Protein AF-A0A6F8SIK9-F1 (afdb_monomer_lite)

Radius of gyration: 17.02 Å; chains: 1; bounding box: 48×27×45 Å

pLDDT: mean 92.73, std 8.46, range [42.19, 98.38]

Secondary structure (DSSP, 8-state):
-HHHHHHHHHHHHHHHHHHHHHHHHHHHTTSS-GGGGGGHHHHHHHHHHHHHHHHHHHHHHHT-SSSPPPHHHHHHHHHHHHHHHHHHHHHHHHHHSPTTSHHHHHHHHHHHHHHHHHHHHHHHHHHHHTT--TTHHHHHHHHHHHHHHHHHHHHHHH----

Structure (mmCIF, N/CA/C/O backbone):
data_AF-A0A6F8SIK9-F1
#
_entry.id   AF-A0A6F8SIK9-F1
#
loop_
_atom_site.group_PDB
_atom_site.id
_atom_site.type_symbol
_atom_site.label_atom_id
_atom_site.label_alt_id
_atom_site.label_comp_id
_atom_site.label_asym_id
_atom_site.label_entity_id
_atom_site.label_seq_id
_atom_site.pdbx_PDB_ins_code
_atom_site.Cartn_x
_atom_site.Cartn_y
_atom_site.Cartn_z
_atom_site.occupancy
_atom_site.B_iso_or_equiv
_atom_site.auth_seq_id
_atom_site.auth_comp_id
_atom_site.auth_asym_id
_atom_site.auth_atom_id
_atom_site.pdbx_PDB_model_num
ATOM 1 N N . MET A 1 1 ? -20.390 -0.298 9.896 1.00 84.94 1 MET A N 1
ATOM 2 C CA . MET A 1 1 ? -20.202 -0.711 8.486 1.00 84.94 1 MET A CA 1
ATOM 3 C C . MET A 1 1 ? -18.960 -0.084 7.856 1.00 84.94 1 MET A C 1
ATOM 5 O O . MET A 1 1 ? -18.131 -0.832 7.362 1.00 84.94 1 MET A O 1
ATOM 9 N N . LEU A 1 2 ? -18.753 1.235 7.969 1.00 92.19 2 LEU A N 1
ATOM 10 C CA . LEU A 1 2 ? -17.626 1.946 7.338 1.00 92.19 2 LEU A CA 1
ATOM 11 C C . LEU A 1 2 ? -16.228 1.356 7.620 1.00 92.19 2 LEU A C 1
ATOM 13 O O . LEU A 1 2 ? -15.438 1.178 6.702 1.00 92.19 2 LEU A O 1
ATOM 17 N N . ARG A 1 3 ? -15.927 1.003 8.878 1.00 93.88 3 ARG A N 1
ATOM 18 C CA . ARG A 1 3 ? -14.635 0.389 9.244 1.00 93.88 3 ARG A CA 1
ATOM 19 C C . ARG A 1 3 ? -14.415 -0.974 8.591 1.00 93.88 3 ARG A C 1
ATOM 21 O O . ARG A 1 3 ? -13.320 -1.244 8.125 1.00 93.88 3 ARG A O 1
ATOM 28 N N . TYR A 1 4 ? -15.460 -1.797 8.533 1.00 96.12 4 TYR A N 1
ATOM 29 C CA . TYR A 1 4 ? -15.397 -3.117 7.909 1.00 96.12 4 TYR A CA 1
ATOM 30 C C . TYR A 1 4 ? -15.184 -2.998 6.394 1.00 96.12 4 TYR A C 1
ATOM 32 O O . TYR A 1 4 ? -14.281 -3.631 5.859 1.00 96.12 4 TYR A O 1
ATOM 40 N N . ALA A 1 5 ? -15.930 -2.105 5.730 1.00 97.12 5 ALA A N 1
ATOM 41 C CA . ALA A 1 5 ? -15.733 -1.798 4.313 1.00 97.12 5 ALA A CA 1
ATOM 42 C C . ALA A 1 5 ? -14.307 -1.294 4.034 1.00 97.12 5 ALA A C 1
ATOM 44 O O . ALA A 1 5 ? -13.650 -1.800 3.131 1.00 97.12 5 ALA A O 1
ATOM 45 N N . ASN A 1 6 ? -13.789 -0.373 4.857 1.00 97.31 6 ASN A N 1
ATOM 46 C CA . ASN A 1 6 ? -12.404 0.083 4.736 1.00 97.31 6 ASN A CA 1
ATOM 47 C C . ASN A 1 6 ? -11.411 -1.079 4.878 1.00 97.31 6 ASN A C 1
ATOM 49 O O . ASN A 1 6 ? -10.467 -1.162 4.106 1.00 97.31 6 ASN A O 1
ATOM 53 N N . GLY A 1 7 ? -11.652 -1.999 5.819 1.00 97.06 7 GLY A N 1
ATOM 54 C CA . GLY A 1 7 ? -10.845 -3.206 5.991 1.00 97.06 7 GLY A CA 1
ATOM 55 C C . GLY A 1 7 ? -10.832 -4.109 4.754 1.00 97.06 7 GLY A C 1
ATOM 56 O O . GLY A 1 7 ? -9.765 -4.586 4.377 1.00 97.06 7 GLY A O 1
ATOM 57 N N . ILE A 1 8 ? -11.980 -4.309 4.093 1.00 97.94 8 ILE A N 1
ATOM 58 C CA . ILE A 1 8 ? -12.061 -5.086 2.841 1.00 97.94 8 ILE A CA 1
ATOM 59 C C . ILE A 1 8 ? -11.229 -4.408 1.754 1.00 97.94 8 ILE A C 1
ATOM 61 O O . ILE A 1 8 ? -10.383 -5.046 1.136 1.00 97.94 8 ILE A O 1
ATOM 65 N N . VAL A 1 9 ? -11.429 -3.104 1.560 1.00 97.81 9 VAL A N 1
ATOM 66 C CA . VAL A 1 9 ? -10.711 -2.322 0.547 1.00 97.81 9 VAL A CA 1
ATOM 67 C C . VAL A 1 9 ? -9.200 -2.330 0.817 1.00 97.81 9 VAL A C 1
ATOM 69 O O . VAL A 1 9 ? -8.417 -2.521 -0.107 1.00 97.81 9 VAL A O 1
ATOM 72 N N . SER A 1 10 ? -8.769 -2.213 2.077 1.00 97.06 10 SER A N 1
ATOM 73 C CA . SER A 1 10 ? -7.355 -2.341 2.455 1.00 97.06 10 SER A CA 1
ATOM 74 C C . SER A 1 10 ? -6.775 -3.723 2.157 1.00 97.06 10 SER A C 1
ATOM 76 O O . SER A 1 10 ? -5.621 -3.819 1.748 1.00 97.06 10 SER A O 1
ATOM 78 N N . LEU A 1 11 ? -7.542 -4.795 2.379 1.00 97.12 11 LEU A N 1
ATOM 79 C CA . LEU A 1 11 ? -7.092 -6.154 2.079 1.00 97.12 11 LEU A CA 1
ATOM 80 C C . LEU A 1 11 ? -6.958 -6.375 0.567 1.00 97.12 11 LEU A C 1
ATOM 82 O O . LEU A 1 11 ? -5.968 -6.951 0.124 1.00 97.12 11 LEU A O 1
ATOM 86 N N . LEU A 1 12 ? -7.915 -5.868 -0.216 1.00 96.94 12 LEU A N 1
ATOM 87 C CA . LEU A 1 12 ? -7.843 -5.877 -1.678 1.00 96.94 12 LEU A CA 1
ATOM 88 C C . LEU A 1 12 ? -6.628 -5.090 -2.179 1.00 96.94 12 LEU A C 1
ATOM 90 O O . LEU A 1 12 ? -5.911 -5.580 -3.043 1.00 96.94 12 LEU A O 1
ATOM 94 N N . LEU A 1 13 ? -6.343 -3.917 -1.603 1.00 96.00 13 LEU A N 1
ATOM 95 C CA . LEU A 1 13 ? -5.144 -3.145 -1.945 1.00 96.00 13 LEU A CA 1
ATOM 96 C C . LEU A 1 13 ? -3.855 -3.885 -1.650 1.00 96.00 13 LEU A C 1
ATOM 98 O O . LEU A 1 13 ? -2.951 -3.863 -2.477 1.00 9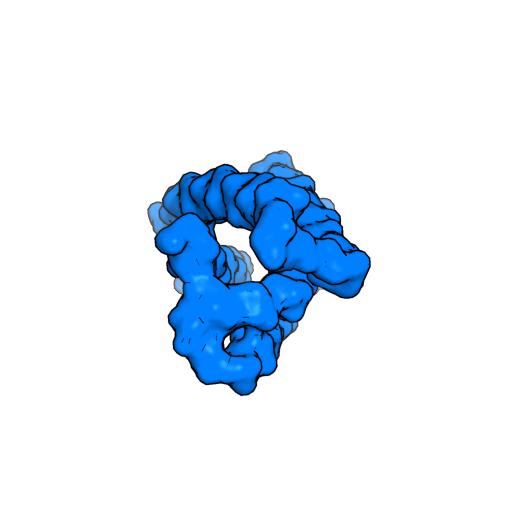6.00 13 LEU A O 1
ATOM 102 N N . LEU A 1 14 ? -3.774 -4.535 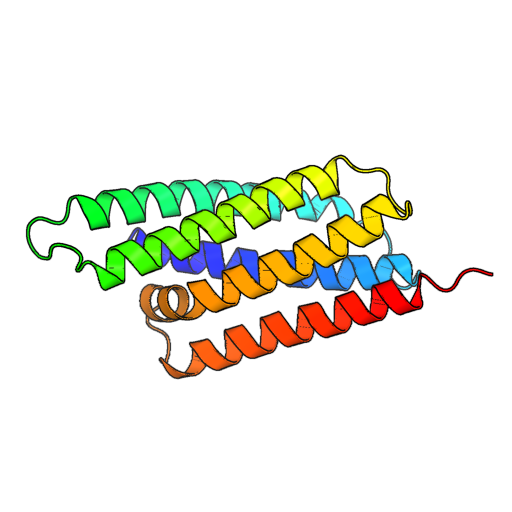-0.487 1.00 95.88 14 LEU A N 1
ATOM 103 C CA . LEU A 1 14 ? -2.616 -5.349 -0.148 1.00 95.88 14 LEU A CA 1
ATOM 104 C C . LEU A 1 14 ? -2.396 -6.418 -1.223 1.00 95.88 14 LEU A C 1
ATOM 106 O O . LEU A 1 14 ? -1.293 -6.526 -1.739 1.00 95.88 14 LEU A O 1
ATOM 110 N N . ALA A 1 15 ? -3.447 -7.143 -1.613 1.00 95.38 15 ALA A N 1
ATOM 111 C CA . ALA A 1 15 ? -3.352 -8.161 -2.656 1.00 95.38 15 ALA A CA 1
ATOM 112 C C . ALA A 1 15 ? -2.935 -7.575 -4.017 1.00 95.38 15 ALA A C 1
ATOM 114 O O . ALA A 1 15 ? -2.014 -8.093 -4.645 1.00 95.38 15 ALA A O 1
ATOM 115 N N . VAL A 1 16 ? -3.568 -6.482 -4.457 1.00 94.75 16 VAL A N 1
ATOM 116 C CA . VAL A 1 16 ? -3.293 -5.858 -5.761 1.00 94.75 16 VAL A CA 1
ATOM 117 C C . VAL A 1 16 ? -1.877 -5.291 -5.829 1.00 94.75 16 VAL A C 1
ATOM 119 O O . VAL A 1 16 ? -1.177 -5.544 -6.803 1.00 94.75 16 VAL A O 1
ATOM 122 N N . PHE A 1 17 ? -1.421 -4.562 -4.808 1.00 94.31 17 PHE A N 1
ATOM 123 C CA . PHE A 1 17 ? -0.067 -4.007 -4.808 1.00 94.31 17 PHE A CA 1
ATOM 124 C C . PHE A 1 17 ? 1.007 -5.078 -4.628 1.00 94.31 17 PHE A C 1
ATOM 126 O O . PHE A 1 17 ? 2.049 -4.985 -5.269 1.00 94.31 17 PHE A O 1
ATOM 133 N N . SER A 1 18 ? 0.748 -6.128 -3.844 1.00 94.75 18 SER A N 1
ATOM 134 C CA . SER A 1 18 ? 1.637 -7.291 -3.789 1.00 94.75 18 SER A CA 1
ATOM 135 C C . SER A 1 18 ? 1.758 -7.977 -5.148 1.00 94.75 18 SER A C 1
ATOM 137 O O . SER A 1 18 ? 2.870 -8.247 -5.595 1.00 94.75 18 SER A O 1
ATOM 139 N N . ALA A 1 19 ? 0.637 -8.216 -5.832 1.00 93.44 19 ALA A N 1
ATOM 140 C CA . ALA A 1 19 ? 0.647 -8.793 -7.172 1.00 93.44 19 ALA A CA 1
ATOM 141 C C . ALA A 1 19 ? 1.379 -7.883 -8.168 1.00 93.44 19 ALA A C 1
ATOM 143 O O . ALA A 1 19 ? 2.210 -8.364 -8.929 1.00 93.44 19 ALA A O 1
ATOM 144 N N . HIS A 1 20 ? 1.130 -6.572 -8.128 1.00 93.38 20 HIS A N 1
ATOM 145 C CA . HIS A 1 20 ? 1.805 -5.605 -8.991 1.00 93.38 20 HIS A CA 1
ATOM 146 C C . HIS A 1 20 ? 3.325 -5.595 -8.779 1.00 93.38 20 HIS A C 1
ATOM 148 O O . HIS A 1 20 ? 4.065 -5.647 -9.755 1.00 93.38 20 HIS A O 1
ATOM 154 N N . ALA A 1 21 ? 3.792 -5.596 -7.528 1.00 92.88 21 ALA A N 1
ATOM 155 C CA . ALA A 1 21 ? 5.218 -5.620 -7.210 1.00 92.88 21 ALA A CA 1
ATOM 156 C C . ALA A 1 21 ? 5.901 -6.906 -7.712 1.00 92.88 21 ALA A C 1
ATOM 158 O O . ALA A 1 21 ? 6.950 -6.844 -8.350 1.00 92.88 21 ALA A O 1
ATOM 159 N N . ILE A 1 22 ? 5.271 -8.068 -7.493 1.00 92.69 22 ILE A N 1
ATOM 160 C CA . ILE A 1 22 ? 5.775 -9.365 -7.975 1.00 92.69 22 ILE A CA 1
ATOM 161 C C . ILE A 1 22 ? 5.807 -9.397 -9.507 1.00 92.69 22 ILE A C 1
ATOM 163 O O . ILE A 1 22 ? 6.821 -9.766 -10.095 1.00 92.69 22 ILE A O 1
ATOM 167 N N . MET A 1 23 ? 4.722 -8.979 -10.163 1.00 91.69 23 MET A N 1
ATOM 168 C CA . MET A 1 23 ? 4.647 -8.940 -11.625 1.00 91.69 23 MET A CA 1
ATOM 169 C C . MET A 1 23 ? 5.655 -7.959 -12.226 1.00 91.69 23 MET A C 1
ATOM 171 O O . MET A 1 23 ? 6.252 -8.271 -13.250 1.00 91.69 23 MET A O 1
ATOM 175 N N . GLY A 1 24 ? 5.888 -6.810 -11.585 1.00 90.00 24 GLY A N 1
ATOM 176 C CA . GLY A 1 24 ? 6.910 -5.848 -11.998 1.00 90.00 24 GLY A CA 1
ATOM 177 C C . GLY A 1 24 ? 8.321 -6.434 -11.939 1.00 90.00 24 GLY A C 1
ATOM 178 O O . GLY A 1 24 ? 9.082 -6.289 -12.891 1.00 90.00 24 GLY A O 1
ATOM 179 N N . ALA A 1 25 ? 8.649 -7.172 -10.874 1.00 90.62 25 ALA A N 1
ATOM 180 C CA . ALA A 1 25 ? 9.926 -7.878 -10.776 1.00 90.62 25 ALA A CA 1
ATOM 181 C C . ALA A 1 25 ? 10.079 -8.954 -11.869 1.00 90.62 25 ALA A C 1
ATOM 183 O O . ALA A 1 25 ? 11.113 -9.020 -12.531 1.00 90.62 25 ALA A O 1
ATOM 184 N N . LEU A 1 26 ? 9.037 -9.761 -12.110 1.00 90.62 26 LEU A N 1
ATOM 185 C CA . LEU A 1 26 ? 9.037 -10.776 -13.173 1.00 90.62 26 LEU A CA 1
ATOM 186 C C . LEU A 1 26 ? 9.143 -10.163 -14.576 1.00 90.62 26 LEU A C 1
ATOM 188 O O . LEU A 1 26 ? 9.796 -10.740 -15.446 1.00 90.62 26 LEU A O 1
ATOM 192 N N . PHE A 1 27 ? 8.526 -9.001 -14.800 1.00 88.56 27 PHE A N 1
ATOM 193 C CA . PHE A 1 27 ? 8.637 -8.249 -16.049 1.00 88.56 27 PHE A CA 1
ATOM 194 C C . PHE A 1 27 ? 10.081 -7.804 -16.303 1.00 88.56 27 PHE A C 1
ATOM 196 O O . PHE A 1 27 ? 10.602 -8.031 -17.391 1.00 88.56 27 PHE A O 1
ATOM 203 N N . CYS A 1 28 ? 10.773 -7.272 -15.291 1.00 87.00 28 CYS A N 1
ATOM 204 C CA . CYS A 1 28 ? 12.188 -6.901 -15.411 1.00 87.00 28 CYS A CA 1
ATOM 205 C C . CYS A 1 28 ? 13.118 -8.100 -15.670 1.00 87.00 28 CYS A C 1
ATOM 207 O O . CYS A 1 28 ? 14.220 -7.926 -16.180 1.00 87.00 28 CYS A O 1
ATOM 209 N N . TRP A 1 29 ? 12.681 -9.322 -15.364 1.00 87.94 29 TRP A N 1
ATOM 210 C CA . TRP A 1 29 ? 13.383 -10.561 -15.722 1.00 87.94 29 TRP A CA 1
ATOM 211 C C . TRP A 1 29 ? 12.925 -11.163 -17.055 1.00 87.94 29 TRP A C 1
ATOM 213 O O . TRP A 1 29 ? 13.326 -12.275 -17.390 1.00 87.94 29 TRP A O 1
ATOM 223 N N . SER A 1 30 ? 12.086 -10.458 -17.820 1.00 86.56 30 SER A N 1
ATOM 224 C CA . SER A 1 30 ? 11.495 -10.945 -19.076 1.00 86.56 30 SER A CA 1
ATOM 225 C C . SER A 1 30 ? 10.682 -12.243 -18.925 1.00 86.56 30 SER A C 1
ATOM 227 O O . SER A 1 30 ? 10.474 -12.967 -19.895 1.00 86.56 30 SER A O 1
ATOM 229 N N . VAL A 1 31 ? 10.204 -12.545 -17.711 1.00 87.88 31 VAL A N 1
ATOM 230 C CA . VAL A 1 31 ? 9.379 -13.731 -17.405 1.00 87.88 31 VAL A CA 1
ATOM 231 C C . VAL A 1 31 ? 7.887 -13.446 -17.608 1.00 87.88 31 VAL A C 1
ATOM 233 O O . VAL A 1 31 ? 7.115 -14.359 -17.897 1.00 87.88 31 VAL A O 1
ATOM 236 N N . ALA A 1 32 ? 7.465 -12.187 -17.469 1.00 84.38 32 ALA A N 1
ATOM 237 C CA . ALA A 1 32 ? 6.077 -11.757 -17.637 1.00 84.38 32 ALA A CA 1
ATOM 238 C C . ALA A 1 32 ? 5.939 -10.688 -18.732 1.00 84.38 32 ALA A C 1
ATOM 240 O O . ALA A 1 32 ? 6.834 -9.865 -18.913 1.00 84.38 32 ALA A O 1
ATOM 241 N N . SER A 1 33 ? 4.800 -10.675 -19.436 1.00 84.00 33 SER A N 1
ATOM 242 C CA . SER A 1 33 ? 4.478 -9.652 -20.439 1.00 84.00 33 SER A CA 1
ATOM 243 C C . SER A 1 33 ? 3.819 -8.419 -19.808 1.00 84.00 33 SER A C 1
ATOM 245 O O . SER A 1 33 ? 3.175 -8.488 -18.759 1.00 84.00 33 SER A O 1
ATOM 247 N N . GLY A 1 34 ? 3.949 -7.272 -20.479 1.00 79.44 34 GLY A N 1
ATOM 248 C CA . GLY A 1 34 ? 3.314 -6.015 -20.068 1.00 79.44 34 GLY A CA 1
ATOM 249 C C . GLY A 1 34 ? 1.825 -5.902 -20.423 1.00 79.44 34 GLY A C 1
ATOM 250 O O . GLY A 1 34 ? 1.206 -4.886 -20.116 1.00 79.44 34 GLY A O 1
ATOM 251 N N . GLU A 1 35 ? 1.227 -6.918 -21.055 1.00 81.06 35 GLU A N 1
ATOM 252 C CA . GLU A 1 35 ? -0.137 -6.864 -21.616 1.00 81.06 35 GLU A CA 1
ATOM 253 C C . GLU A 1 35 ? -1.218 -6.612 -20.555 1.00 81.06 35 GLU A C 1
ATOM 255 O O . GLU A 1 35 ? -2.231 -5.962 -20.815 1.00 81.06 35 GLU A O 1
ATOM 260 N N . VAL A 1 36 ? -0.977 -7.067 -19.324 1.00 76.50 36 VAL A N 1
ATOM 261 C CA . VAL A 1 36 ? -1.873 -6.867 -18.174 1.00 76.50 36 VAL A CA 1
ATOM 262 C C . VAL A 1 36 ? -1.517 -5.636 -17.334 1.00 76.50 36 VAL A C 1
ATOM 264 O O . VAL A 1 36 ? -2.129 -5.401 -16.292 1.00 76.50 36 VAL A O 1
ATOM 267 N N . GLY A 1 37 ? -0.562 -4.812 -17.779 1.00 77.75 37 GLY A N 1
ATOM 268 C CA . GLY A 1 37 ? -0.089 -3.638 -17.039 1.00 77.75 37 GLY A CA 1
ATOM 269 C C . GLY A 1 37 ? -1.191 -2.624 -16.719 1.00 77.75 37 GLY A C 1
ATOM 270 O O . GLY A 1 37 ? -1.156 -1.987 -15.669 1.00 77.75 37 GLY A O 1
ATOM 271 N N . TRP A 1 38 ? -2.229 -2.529 -17.557 1.00 82.75 38 TRP A N 1
ATOM 272 C CA . TRP A 1 38 ? -3.359 -1.617 -17.347 1.00 82.75 38 TRP A CA 1
ATOM 273 C C . TRP A 1 38 ? -4.195 -1.947 -16.097 1.00 82.75 38 TRP A C 1
ATOM 275 O O . TRP A 1 38 ? -4.836 -1.056 -15.538 1.00 82.75 38 TRP A O 1
ATOM 285 N N . VAL A 1 39 ? -4.166 -3.196 -15.610 1.00 84.44 39 VAL A N 1
ATOM 286 C CA . VAL A 1 39 ? -4.933 -3.641 -14.429 1.00 84.44 39 VAL A CA 1
ATOM 287 C C . VAL A 1 39 ? -4.514 -2.882 -13.162 1.00 84.44 39 VAL A C 1
ATOM 289 O O . VAL A 1 39 ? -5.312 -2.741 -12.232 1.00 84.44 39 VAL A O 1
ATOM 292 N N . VAL A 1 40 ? -3.308 -2.300 -13.134 1.00 86.81 40 VAL A N 1
ATOM 293 C CA . VAL A 1 40 ? -2.837 -1.449 -12.028 1.00 86.81 40 VAL A CA 1
ATOM 294 C C . VAL A 1 40 ? -3.796 -0.290 -11.726 1.00 86.81 40 VAL A C 1
ATOM 296 O O . VAL A 1 40 ? -3.966 0.084 -10.565 1.00 86.81 40 VAL A O 1
ATOM 299 N N . TRP A 1 41 ? -4.497 0.233 -12.738 1.00 90.44 41 TRP A N 1
ATOM 300 C CA . TRP A 1 41 ? -5.439 1.341 -12.575 1.00 90.44 41 TRP A CA 1
ATOM 301 C C . TRP A 1 41 ? -6.671 0.958 -11.755 1.00 90.44 41 TRP A C 1
ATOM 303 O O . TRP A 1 41 ? -7.195 1.793 -11.019 1.00 90.44 41 TRP A O 1
ATOM 313 N N . VAL A 1 42 ? -7.073 -0.317 -11.772 1.00 91.00 42 VAL A N 1
ATOM 314 C CA . VAL A 1 42 ? -8.085 -0.833 -10.839 1.00 91.00 42 VAL A CA 1
ATOM 315 C C . VAL A 1 42 ? -7.579 -0.689 -9.403 1.00 91.00 42 VAL A C 1
ATOM 317 O O . VAL A 1 42 ? -8.300 -0.195 -8.538 1.00 91.00 42 VAL A O 1
ATOM 320 N N . GLY A 1 43 ? -6.310 -1.029 -9.155 1.00 92.38 43 GLY A N 1
ATOM 321 C CA . GLY A 1 43 ? -5.646 -0.803 -7.871 1.00 92.38 43 GLY A CA 1
ATOM 322 C C . GLY A 1 43 ? -5.652 0.665 -7.445 1.00 92.38 43 GLY A C 1
ATOM 323 O O . GLY A 1 43 ? -5.965 0.966 -6.294 1.00 92.38 43 GLY A O 1
ATOM 324 N N . VAL A 1 44 ? -5.398 1.588 -8.376 1.00 93.12 44 VAL A N 1
ATOM 325 C CA . VAL A 1 44 ? -5.463 3.037 -8.118 1.00 93.12 44 VAL A CA 1
ATOM 326 C C . VAL A 1 44 ? -6.876 3.470 -7.715 1.00 93.12 44 VAL A C 1
ATOM 328 O O . VAL A 1 44 ? -7.034 4.187 -6.726 1.00 93.12 44 VAL A O 1
ATOM 331 N N . CYS A 1 45 ? -7.922 2.993 -8.398 1.00 95.94 45 CYS A N 1
ATOM 332 C CA . CYS A 1 45 ? -9.307 3.274 -8.008 1.00 95.94 45 CYS A CA 1
ATOM 333 C C . CYS A 1 45 ? -9.624 2.758 -6.594 1.00 95.94 45 CYS A C 1
ATOM 335 O O . CYS A 1 45 ? -10.236 3.469 -5.791 1.00 95.94 45 CYS A O 1
ATOM 337 N N . ILE A 1 46 ? -9.164 1.549 -6.254 1.00 96.81 46 ILE A N 1
ATOM 338 C CA . ILE A 1 46 ? -9.317 0.985 -4.906 1.00 96.81 46 ILE A CA 1
ATOM 339 C C . ILE A 1 46 ? -8.535 1.832 -3.881 1.00 96.81 46 ILE A C 1
ATOM 341 O O . ILE A 1 46 ? -9.022 2.049 -2.770 1.00 96.81 46 ILE A O 1
ATOM 345 N N . ALA A 1 47 ? -7.372 2.382 -4.246 1.00 96.75 47 ALA A N 1
ATOM 346 C CA . ALA A 1 47 ? -6.569 3.248 -3.379 1.00 96.75 47 ALA A CA 1
ATOM 347 C C . ALA A 1 47 ? -7.299 4.557 -3.061 1.00 96.75 47 ALA A C 1
ATOM 349 O O . ALA A 1 47 ? -7.390 4.943 -1.895 1.00 96.75 47 ALA A O 1
ATOM 350 N N . VAL A 1 48 ? -7.900 5.196 -4.068 1.00 97.19 48 VAL A N 1
ATOM 351 C CA . VAL A 1 48 ? -8.734 6.394 -3.880 1.00 97.19 48 VAL A CA 1
ATOM 352 C C . VAL A 1 48 ? -9.917 6.092 -2.958 1.00 97.19 48 VAL A C 1
ATOM 354 O O . VAL A 1 48 ? -10.169 6.837 -2.005 1.00 97.19 48 VAL A O 1
ATOM 357 N N . LEU A 1 49 ? -10.601 4.964 -3.173 1.00 97.69 49 LEU A N 1
ATOM 358 C CA . LEU A 1 49 ? -11.691 4.526 -2.302 1.00 97.69 49 LEU A CA 1
ATOM 359 C C . LEU A 1 49 ? -11.209 4.301 -0.859 1.00 97.69 49 LEU A C 1
ATOM 361 O O . LEU A 1 49 ? -11.862 4.744 0.088 1.00 97.69 49 LEU A O 1
ATOM 365 N N . HIS A 1 50 ? -10.051 3.667 -0.669 1.00 98.00 50 HIS A N 1
ATOM 366 C CA . HIS A 1 50 ? -9.457 3.459 0.650 1.00 98.00 50 HIS A CA 1
ATOM 367 C C . HIS A 1 50 ? -9.136 4.773 1.358 1.00 98.00 50 HIS A C 1
ATOM 369 O O . HIS A 1 50 ? -9.390 4.899 2.558 1.00 98.00 50 HIS A O 1
ATOM 375 N N . VAL A 1 51 ? -8.616 5.767 0.635 1.00 98.06 51 VAL A N 1
ATOM 376 C CA . VAL A 1 51 ? -8.363 7.104 1.182 1.00 98.06 51 VAL A CA 1
ATOM 377 C C . VAL A 1 51 ? -9.676 7.742 1.631 1.00 98.06 51 VAL A C 1
ATOM 379 O O . VAL A 1 51 ? -9.775 8.156 2.786 1.00 98.06 51 VAL A O 1
ATOM 382 N N . ALA A 1 52 ? -10.712 7.748 0.787 1.00 98.06 52 ALA A N 1
ATOM 383 C CA . ALA A 1 52 ? -12.018 8.314 1.130 1.00 98.06 52 ALA A CA 1
ATOM 384 C C . ALA A 1 52 ? -12.635 7.648 2.377 1.00 98.06 52 ALA A C 1
ATOM 386 O O . ALA A 1 52 ? -13.044 8.326 3.328 1.00 98.06 52 ALA A O 1
ATOM 387 N N . LEU A 1 53 ? -12.624 6.313 2.434 1.00 97.75 53 LEU A N 1
ATOM 388 C CA . LEU A 1 53 ? -13.090 5.549 3.595 1.00 97.75 53 LEU A CA 1
ATOM 389 C C . LEU A 1 53 ? -12.223 5.807 4.840 1.00 97.75 53 LEU A C 1
ATOM 391 O O . LEU A 1 53 ? -12.738 5.884 5.959 1.00 97.75 53 LEU A O 1
ATOM 395 N N . SER A 1 54 ? -10.915 5.995 4.675 1.00 97.44 54 SER A N 1
ATOM 396 C CA . SER A 1 54 ? -9.992 6.315 5.770 1.00 97.44 54 SER A CA 1
ATOM 397 C C . SER A 1 54 ? -10.219 7.717 6.338 1.00 97.44 54 SER A C 1
ATOM 399 O O . SER A 1 54 ? -10.164 7.893 7.559 1.00 97.44 54 SER A O 1
ATOM 401 N N . ILE A 1 55 ? -10.564 8.700 5.499 1.00 97.94 55 ILE A N 1
ATOM 402 C CA . ILE A 1 55 ? -11.020 10.025 5.946 1.00 97.94 55 ILE A CA 1
ATOM 403 C C . ILE A 1 55 ? -12.298 9.868 6.770 1.00 97.94 55 ILE A C 1
ATOM 405 O O . ILE A 1 55 ? -12.348 10.329 7.912 1.00 97.94 55 ILE A O 1
ATOM 409 N N . GLY A 1 56 ? -13.303 9.165 6.240 1.00 96.62 56 GLY A N 1
ATOM 410 C CA . GLY A 1 56 ? -14.578 8.953 6.928 1.00 96.62 56 GLY A CA 1
ATOM 411 C C . GLY A 1 56 ? -14.419 8.241 8.276 1.00 96.62 56 GLY A C 1
ATOM 412 O O . GLY A 1 56 ? -14.949 8.696 9.289 1.00 96.62 56 GLY A O 1
ATOM 413 N N . THR A 1 57 ? -13.630 7.163 8.331 1.00 95.31 57 THR A N 1
ATOM 414 C CA . THR A 1 57 ? -13.369 6.433 9.586 1.00 95.31 57 THR A CA 1
ATOM 415 C C . THR A 1 57 ? -12.568 7.261 10.590 1.00 95.31 57 THR A C 1
ATOM 417 O O . THR A 1 57 ? -12.826 7.163 11.790 1.00 95.31 57 THR A O 1
ATOM 420 N N . THR A 1 58 ? -11.638 8.105 10.126 1.00 95.69 58 THR A N 1
ATOM 421 C CA . THR A 1 58 ? -10.900 9.043 10.987 1.00 95.69 58 THR A CA 1
ATOM 422 C C . THR A 1 58 ? -11.829 10.105 11.562 1.00 95.69 58 THR A C 1
ATOM 424 O O . THR A 1 58 ? -11.819 10.312 12.772 1.00 95.69 58 THR A O 1
ATOM 427 N N . ARG A 1 59 ? -12.655 10.747 10.726 1.00 96.06 59 ARG A N 1
ATOM 428 C CA . ARG A 1 59 ? -13.622 11.763 11.167 1.00 96.06 59 ARG A CA 1
ATOM 429 C C . ARG A 1 59 ? -14.590 11.186 12.193 1.00 96.06 59 ARG A C 1
ATOM 431 O O . ARG A 1 59 ? -14.708 11.731 13.283 1.00 96.06 59 ARG A O 1
ATOM 438 N N . HIS A 1 60 ? -15.191 10.036 11.893 1.00 94.00 60 HIS A N 1
ATOM 439 C CA . HIS A 1 60 ? -16.114 9.375 12.813 1.00 94.00 60 HIS A CA 1
ATOM 440 C C . HIS A 1 60 ? -15.446 9.014 14.148 1.00 94.00 60 HIS A C 1
ATOM 442 O O . HIS A 1 60 ? -16.048 9.168 15.198 1.00 94.00 60 HIS A O 1
ATOM 448 N N . MET A 1 61 ? -14.177 8.590 14.129 1.00 94.56 61 MET A N 1
ATOM 449 C CA . MET A 1 61 ? -13.414 8.335 15.354 1.00 94.56 61 MET A CA 1
ATOM 450 C C . MET A 1 61 ? -13.159 9.606 16.178 1.00 94.56 61 MET A C 1
ATOM 452 O O . MET A 1 61 ? -13.129 9.525 17.401 1.00 94.56 61 MET A O 1
ATOM 456 N N . LEU A 1 62 ? -12.873 10.740 15.534 1.00 94.81 62 LEU A N 1
ATOM 457 C CA . LEU A 1 62 ? -12.533 11.989 16.224 1.00 94.81 62 LEU A CA 1
ATOM 458 C C . LEU A 1 62 ? -13.757 12.688 16.827 1.00 94.81 62 LEU A C 1
ATOM 460 O O . LEU A 1 62 ? -13.598 13.364 17.837 1.00 94.81 62 LEU A O 1
ATOM 464 N N . HIS A 1 63 ? -14.938 12.481 16.242 1.00 94.31 63 HIS A N 1
ATOM 465 C CA . HIS A 1 63 ? -16.223 13.011 16.714 1.00 94.31 63 HIS A CA 1
ATOM 466 C C . HIS A 1 63 ? -17.040 12.002 17.545 1.00 94.31 63 HIS A C 1
ATOM 468 O O . HIS A 1 63 ? -18.224 12.211 17.777 1.00 94.31 63 HIS A O 1
ATOM 474 N N . ASP A 1 64 ? -16.440 10.888 17.975 1.00 92.50 64 ASP A N 1
ATOM 475 C CA . ASP A 1 64 ? -17.104 9.923 18.858 1.00 92.50 64 ASP A CA 1
ATOM 476 C C . ASP A 1 64 ? -17.153 10.478 20.293 1.00 92.50 64 ASP A C 1
ATOM 478 O O . ASP A 1 64 ? -16.187 10.353 21.050 1.00 92.50 64 ASP A O 1
ATOM 482 N N . GLU A 1 65 ? -18.268 11.118 20.652 1.00 90.88 65 GLU A N 1
ATOM 483 C CA . GLU A 1 65 ? -18.505 11.671 21.995 1.00 90.88 65 GLU A CA 1
ATOM 484 C C . GLU A 1 65 ? -18.786 10.581 23.039 1.00 90.88 65 GLU A C 1
ATOM 486 O O . GLU A 1 65 ? -18.498 10.756 24.221 1.00 90.88 65 GLU A O 1
ATOM 491 N N . VAL A 1 66 ? -19.290 9.421 22.604 1.00 93.81 66 VAL A N 1
ATOM 492 C CA . VAL A 1 66 ? -19.632 8.299 23.491 1.00 93.81 66 VAL A CA 1
ATOM 493 C C . VAL A 1 66 ? -18.369 7.558 23.935 1.00 93.81 66 VAL A C 1
ATOM 495 O O . VAL A 1 66 ? -18.275 7.096 25.073 1.00 93.81 66 VAL A O 1
ATOM 498 N N . ARG A 1 67 ? -17.384 7.402 23.041 1.00 88.56 67 ARG A N 1
ATOM 499 C CA . ARG A 1 67 ? -16.098 6.739 23.319 1.00 88.56 67 ARG A CA 1
ATOM 500 C C . ARG A 1 67 ? -14.933 7.520 22.704 1.00 88.56 67 ARG A C 1
ATOM 502 O O . ARG A 1 67 ? -14.327 7.057 21.725 1.00 88.56 67 ARG A O 1
ATOM 509 N N . PRO A 1 68 ? -14.544 8.655 23.309 1.00 90.88 68 PRO A N 1
ATOM 510 C CA . PRO A 1 68 ? -13.513 9.515 22.753 1.00 90.88 68 PRO A CA 1
ATOM 511 C C . PRO A 1 68 ? -12.173 8.778 22.590 1.00 90.88 68 PRO A C 1
ATOM 513 O O . PRO A 1 68 ? -11.780 7.946 23.420 1.00 90.88 68 PRO A O 1
ATOM 516 N N . PRO A 1 69 ? -11.423 9.045 21.505 1.00 94.06 69 PRO A N 1
ATOM 517 C CA . PRO A 1 69 ? -10.172 8.355 21.246 1.00 94.06 69 PRO A CA 1
ATOM 518 C C . PRO A 1 69 ? -9.080 8.817 22.216 1.00 94.06 69 PRO A C 1
ATOM 520 O O . PRO A 1 69 ? -8.754 10.001 22.294 1.00 94.06 69 PRO A O 1
ATOM 523 N N . SER A 1 70 ? -8.432 7.857 22.881 1.00 95.69 70 SER A N 1
ATOM 524 C CA . SER A 1 70 ? -7.258 8.132 23.715 1.00 95.69 70 SER A CA 1
ATOM 525 C C . SER A 1 70 ? -6.098 8.735 22.910 1.00 95.69 70 SER A C 1
ATOM 527 O O . SER A 1 70 ? -5.970 8.502 21.702 1.00 95.69 70 SER A O 1
ATOM 529 N N . ALA A 1 71 ? -5.189 9.448 23.583 1.00 95.88 71 ALA A N 1
ATOM 530 C CA . ALA A 1 71 ? -4.003 10.046 22.958 1.00 95.88 71 ALA A CA 1
ATOM 531 C C . ALA A 1 71 ? -3.174 9.019 22.162 1.00 95.88 71 ALA A C 1
ATOM 533 O O . ALA A 1 71 ? -2.780 9.266 21.023 1.00 95.88 71 ALA A O 1
ATOM 534 N N . LYS A 1 72 ? -3.009 7.803 22.703 1.00 95.12 72 LYS A N 1
ATOM 535 C CA . LYS A 1 72 ? -2.327 6.691 22.021 1.00 95.12 72 LYS A CA 1
ATOM 536 C C . LYS A 1 72 ? -3.016 6.289 20.711 1.00 95.12 72 LYS A C 1
ATOM 538 O O . LYS A 1 72 ? -2.339 5.964 19.736 1.00 95.12 72 LYS A O 1
ATOM 543 N N . LYS A 1 73 ? -4.354 6.303 20.671 1.00 93.75 73 LYS A N 1
ATOM 544 C CA . LYS A 1 73 ? -5.134 5.995 19.463 1.00 93.75 73 LYS A CA 1
ATOM 545 C C . LYS A 1 73 ? -4.978 7.101 18.417 1.00 93.75 73 LYS A C 1
ATOM 547 O O . LYS A 1 73 ? -4.752 6.776 17.254 1.00 93.75 73 LYS A O 1
ATOM 552 N N . LYS A 1 74 ? -5.009 8.374 18.831 1.00 95.50 74 LYS A N 1
ATOM 553 C CA . LYS A 1 74 ? -4.751 9.530 17.952 1.00 95.50 74 LYS A CA 1
ATOM 554 C C .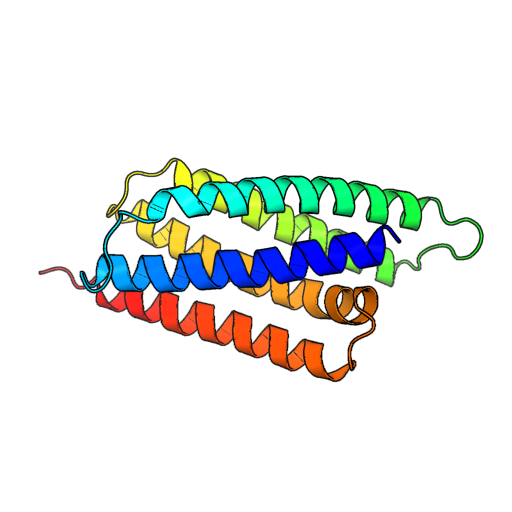 LYS A 1 74 ? -3.341 9.480 17.354 1.00 95.50 74 LYS A C 1
ATOM 556 O O . LYS A 1 74 ? -3.200 9.536 16.138 1.00 95.50 74 LYS A O 1
ATOM 561 N N . ALA A 1 75 ? -2.317 9.252 18.177 1.00 96.38 75 ALA A N 1
ATOM 562 C CA . ALA A 1 75 ? -0.934 9.116 17.715 1.00 96.38 75 ALA A CA 1
ATOM 563 C C . ALA A 1 75 ? -0.756 7.942 16.736 1.00 96.38 75 ALA A C 1
ATOM 565 O O . ALA A 1 75 ? -0.069 8.061 15.725 1.00 96.38 75 ALA A O 1
ATOM 566 N N . HIS A 1 76 ? -1.403 6.801 16.994 1.00 95.81 76 HIS A N 1
ATOM 567 C CA . HIS A 1 76 ? -1.383 5.676 16.058 1.00 95.81 76 HIS A CA 1
ATOM 568 C C . HIS A 1 76 ? -2.085 6.002 14.731 1.00 95.81 76 HIS A C 1
ATOM 570 O O . HIS A 1 76 ? -1.593 5.613 13.675 1.00 95.81 76 HIS A O 1
ATOM 576 N N . GLN A 1 77 ? -3.206 6.729 14.770 1.00 96.56 77 GLN A N 1
ATOM 577 C CA . GLN A 1 77 ? -3.891 7.193 13.563 1.00 96.56 77 GLN A CA 1
ATOM 578 C C . GLN A 1 77 ? -3.016 8.158 12.755 1.00 96.56 77 GLN A C 1
ATOM 580 O O . GLN A 1 77 ? -2.939 8.021 11.538 1.00 96.56 77 GLN A O 1
ATOM 585 N N . LEU A 1 78 ? -2.301 9.066 13.424 1.00 97.31 78 LEU A N 1
ATOM 586 C CA . LEU A 1 78 ? -1.351 9.974 12.782 1.00 97.31 78 LEU A CA 1
ATOM 587 C C . LEU A 1 78 ? -0.224 9.211 12.072 1.00 97.31 78 LEU A C 1
ATOM 589 O O . LEU A 1 78 ? 0.064 9.497 10.916 1.00 97.31 78 LEU A O 1
ATOM 593 N N . LYS A 1 79 ? 0.357 8.182 12.707 1.00 97.81 79 LYS A N 1
ATOM 594 C CA . LYS A 1 79 ? 1.378 7.330 12.063 1.00 97.81 79 LYS A CA 1
ATOM 595 C C . LYS A 1 79 ? 0.869 6.677 10.774 1.00 97.81 79 LYS A C 1
ATOM 597 O O . LYS A 1 79 ? 1.618 6.593 9.804 1.00 97.81 79 LYS A O 1
ATOM 602 N N . LYS A 1 80 ? -0.393 6.229 10.748 1.00 97.38 80 LYS A N 1
ATOM 603 C CA . LYS A 1 80 ? -1.019 5.673 9.536 1.00 97.38 80 LYS A CA 1
ATOM 604 C C . LYS A 1 80 ? -1.173 6.726 8.441 1.00 97.38 80 LYS A C 1
ATOM 606 O O . LYS A 1 80 ? -0.859 6.432 7.298 1.00 97.38 80 LYS A O 1
ATOM 611 N N . TRP A 1 81 ? -1.586 7.944 8.791 1.00 98.19 81 TRP A N 1
ATOM 612 C CA . TRP A 1 81 ? -1.690 9.046 7.832 1.00 98.19 81 TRP A CA 1
ATOM 613 C C . TRP A 1 81 ? -0.336 9.450 7.254 1.00 98.19 81 TRP A C 1
ATOM 615 O O . TRP A 1 81 ? -0.208 9.509 6.040 1.00 98.19 81 TRP A O 1
ATOM 625 N N . ILE A 1 82 ? 0.680 9.653 8.097 1.00 98.38 82 ILE A N 1
ATOM 626 C CA . ILE A 1 82 ? 2.025 10.039 7.641 1.00 98.38 82 ILE A CA 1
ATOM 627 C C . ILE A 1 82 ? 2.604 8.972 6.707 1.00 98.38 82 ILE A C 1
ATOM 629 O O . ILE A 1 82 ? 3.039 9.289 5.605 1.00 98.38 82 ILE A O 1
ATOM 633 N N . SER A 1 83 ? 2.569 7.701 7.119 1.00 98.19 83 SER A N 1
ATOM 634 C CA . SER A 1 83 ? 3.060 6.606 6.270 1.00 98.19 83 SER A CA 1
ATOM 635 C C . SER A 1 83 ? 2.238 6.441 4.988 1.00 98.19 83 SER A C 1
ATOM 637 O O . SER A 1 83 ? 2.814 6.191 3.940 1.00 98.19 83 SER A O 1
ATOM 639 N N . GLY A 1 84 ? 0.915 6.624 5.040 1.00 98.00 84 GLY A N 1
ATOM 640 C CA . GLY A 1 84 ? 0.054 6.550 3.857 1.00 98.00 84 GLY A CA 1
ATOM 641 C C . GLY A 1 84 ? 0.300 7.688 2.862 1.00 98.00 84 GLY A C 1
ATOM 642 O O . GLY A 1 84 ? 0.349 7.449 1.661 1.00 98.00 84 GLY A O 1
ATOM 643 N N . VAL A 1 85 ? 0.518 8.913 3.351 1.00 98.25 85 VAL A N 1
ATOM 644 C CA . VAL A 1 85 ? 0.895 10.070 2.519 1.00 98.25 85 VAL A CA 1
ATOM 645 C C . VAL A 1 85 ? 2.252 9.831 1.866 1.00 98.25 85 VAL A C 1
ATOM 647 O O . VAL A 1 85 ? 2.385 10.069 0.672 1.00 98.25 85 VAL A O 1
ATOM 650 N N . LEU A 1 86 ? 3.232 9.311 2.613 1.00 98.00 86 LEU A N 1
ATOM 651 C CA . LEU A 1 86 ? 4.539 8.958 2.059 1.00 98.00 86 LEU A CA 1
ATOM 652 C C . LEU A 1 86 ? 4.408 7.934 0.922 1.00 98.00 86 LEU A C 1
ATOM 654 O O . LEU A 1 86 ? 4.959 8.158 -0.150 1.00 98.00 86 LEU A O 1
ATOM 658 N N . VAL A 1 87 ? 3.632 6.862 1.120 1.00 98.25 87 VAL A N 1
ATOM 659 C CA . VAL A 1 87 ? 3.336 5.883 0.058 1.00 98.25 87 VAL A CA 1
ATOM 660 C C . VAL A 1 87 ? 2.700 6.561 -1.155 1.00 98.25 87 VAL A C 1
ATOM 662 O O . VAL A 1 87 ? 3.117 6.301 -2.277 1.00 98.25 87 VAL A O 1
ATOM 665 N N . GLY A 1 88 ? 1.734 7.460 -0.949 1.00 97.44 88 GLY A N 1
ATOM 666 C CA . GLY A 1 88 ? 1.095 8.203 -2.037 1.00 97.44 88 GLY A CA 1
ATOM 667 C C . GLY A 1 88 ? 2.074 9.078 -2.824 1.00 97.44 88 GLY A C 1
ATOM 668 O O . GLY A 1 88 ? 2.095 9.018 -4.048 1.00 97.44 88 GLY A O 1
ATOM 669 N N . VAL A 1 89 ? 2.918 9.850 -2.135 1.00 97.94 89 VAL A N 1
ATOM 670 C CA . VAL A 1 89 ? 3.920 10.730 -2.762 1.00 97.94 89 VAL A CA 1
ATOM 671 C C . VAL A 1 89 ? 4.936 9.922 -3.567 1.00 97.94 89 VAL A C 1
ATOM 673 O O . VAL A 1 89 ? 5.182 10.233 -4.731 1.00 97.94 89 VAL A O 1
ATOM 676 N N . VAL A 1 90 ? 5.500 8.866 -2.977 1.00 97.94 90 VAL A N 1
ATOM 677 C CA . VAL A 1 90 ? 6.482 8.019 -3.667 1.00 97.94 90 VAL A CA 1
ATOM 678 C C . VAL A 1 90 ? 5.816 7.232 -4.803 1.00 97.94 90 VAL A C 1
ATOM 680 O O . VAL A 1 90 ? 6.419 7.058 -5.855 1.00 97.94 90 VAL A O 1
ATOM 683 N N . GLY A 1 91 ? 4.553 6.826 -4.644 1.00 96.62 91 GLY A N 1
ATOM 684 C CA . GLY A 1 91 ? 3.767 6.179 -5.695 1.00 96.62 91 GLY A CA 1
ATOM 685 C C . GLY A 1 91 ? 3.524 7.087 -6.901 1.00 96.62 91 GLY A C 1
ATOM 686 O O . GLY A 1 91 ? 3.688 6.653 -8.037 1.00 96.62 91 GLY A O 1
ATOM 687 N N . VAL A 1 92 ? 3.209 8.366 -6.677 1.00 96.62 92 VAL A N 1
ATOM 688 C CA . VAL A 1 92 ? 3.115 9.358 -7.763 1.00 96.62 92 VAL A CA 1
ATOM 689 C C . VAL A 1 92 ? 4.468 9.53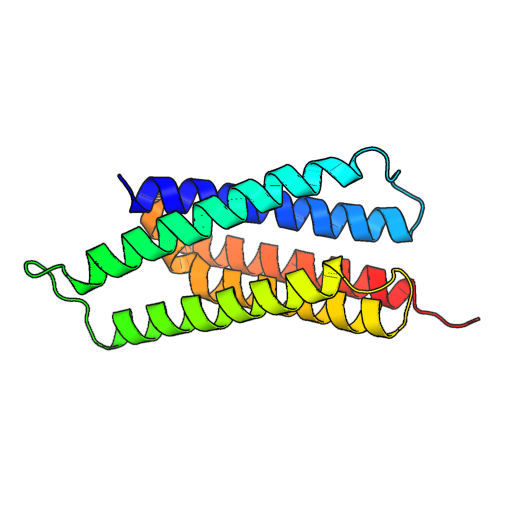0 -8.451 1.00 96.62 92 VAL A C 1
ATOM 691 O O . VAL A 1 92 ? 4.527 9.518 -9.678 1.00 96.62 92 VAL A O 1
ATOM 694 N N . ALA A 1 93 ? 5.561 9.629 -7.687 1.00 96.81 93 ALA A N 1
ATOM 695 C CA . ALA A 1 93 ? 6.901 9.710 -8.260 1.00 96.81 93 ALA A CA 1
ATOM 696 C C . ALA A 1 93 ? 7.219 8.480 -9.127 1.00 96.81 93 ALA A C 1
ATOM 698 O O . ALA A 1 93 ? 7.684 8.646 -10.247 1.00 96.81 93 ALA A O 1
ATOM 699 N N . HIS A 1 94 ? 6.890 7.272 -8.659 1.00 94.81 94 HIS A N 1
ATOM 700 C CA . HIS A 1 94 ? 7.086 6.025 -9.401 1.00 94.81 94 HIS A CA 1
ATOM 701 C C . HIS A 1 94 ? 6.399 6.049 -10.772 1.00 94.81 94 HIS A C 1
ATOM 703 O O . HIS A 1 94 ? 7.030 5.700 -11.766 1.00 94.81 94 HIS A O 1
ATOM 709 N N . VAL A 1 95 ? 5.149 6.519 -10.831 1.00 92.44 95 VAL A N 1
ATOM 710 C CA . VAL A 1 95 ? 4.378 6.627 -12.082 1.00 92.44 95 VAL A CA 1
ATOM 711 C C . VAL A 1 95 ? 4.961 7.679 -13.030 1.00 92.44 95 VAL A C 1
ATOM 713 O O . VAL A 1 95 ? 4.932 7.493 -14.242 1.00 92.44 95 VAL A O 1
ATOM 716 N N . LEU A 1 96 ? 5.471 8.792 -12.497 1.00 94.12 96 LEU A N 1
ATOM 717 C CA . LEU A 1 96 ? 5.973 9.910 -13.303 1.00 94.12 96 LEU A CA 1
ATOM 718 C C . LEU A 1 96 ? 7.434 9.755 -13.746 1.00 94.12 96 LEU A C 1
ATOM 720 O O . LEU A 1 96 ? 7.866 10.445 -14.669 1.00 94.12 96 LEU A O 1
ATOM 724 N N . THR A 1 97 ? 8.217 8.898 -13.090 1.00 93.56 97 THR A N 1
ATOM 725 C CA . THR A 1 97 ? 9.621 8.690 -13.459 1.00 93.56 97 THR A CA 1
ATOM 726 C C . THR A 1 97 ? 9.795 7.720 -14.612 1.00 93.56 97 THR A C 1
ATOM 728 O O . THR A 1 97 ? 9.136 6.687 -14.682 1.00 93.56 97 THR A O 1
ATOM 731 N N . VAL A 1 98 ? 10.748 8.038 -15.490 1.00 89.25 98 VAL A N 1
ATOM 732 C CA . VAL A 1 98 ? 11.098 7.205 -16.643 1.00 89.25 98 VAL A CA 1
ATOM 733 C C . VAL A 1 98 ? 11.655 5.865 -16.166 1.00 89.25 98 VAL A C 1
ATOM 735 O O . VAL A 1 98 ? 12.608 5.824 -15.381 1.00 89.25 98 VAL A O 1
ATOM 738 N N . PHE A 1 99 ? 11.046 4.792 -16.665 1.00 88.31 99 PHE A N 1
ATOM 739 C CA . PHE A 1 99 ? 11.406 3.403 -16.392 1.00 88.31 99 PHE A CA 1
ATOM 740 C C . PHE A 1 99 ? 12.886 3.111 -16.704 1.00 88.31 99 PHE A C 1
ATOM 742 O O . PHE A 1 99 ? 13.490 3.778 -17.541 1.00 88.31 99 PHE A O 1
ATOM 749 N N . GLU A 1 100 ? 13.475 2.143 -15.991 1.00 83.06 100 GLU A N 1
ATOM 750 C CA . GLU A 1 100 ? 14.876 1.689 -16.135 1.00 83.06 100 GLU A CA 1
ATOM 751 C C . GLU A 1 100 ? 15.979 2.730 -15.872 1.00 83.06 100 GLU A C 1
ATOM 753 O O . GLU A 1 100 ? 17.169 2.447 -16.001 1.00 83.06 100 GLU A O 1
ATOM 758 N N . THR A 1 101 ? 15.633 3.925 -15.392 1.00 89.81 101 THR A N 1
ATOM 759 C CA . THR A 1 101 ? 16.635 4.880 -14.904 1.00 89.81 101 THR A CA 1
ATOM 760 C C . THR A 1 101 ? 17.085 4.541 -13.480 1.00 89.81 101 THR A C 1
ATOM 762 O O . THR A 1 101 ? 16.311 4.042 -12.663 1.00 89.81 101 THR A O 1
ATOM 765 N N . ARG A 1 102 ? 18.322 4.903 -13.109 1.00 89.62 102 ARG A N 1
ATOM 766 C CA . ARG A 1 102 ? 18.811 4.773 -11.718 1.00 89.62 102 ARG A CA 1
ATOM 767 C C . ARG A 1 102 ? 17.873 5.436 -10.703 1.00 89.62 102 ARG A C 1
ATOM 769 O O . ARG A 1 102 ? 17.682 4.914 -9.608 1.00 89.62 102 ARG A O 1
ATOM 776 N N . LEU A 1 103 ? 17.289 6.578 -11.067 1.00 91.50 103 LEU A N 1
ATOM 777 C CA . LEU A 1 103 ? 16.313 7.278 -10.235 1.00 91.50 103 LEU A CA 1
ATOM 778 C C . LEU A 1 103 ? 15.044 6.438 -10.030 1.00 91.50 103 LEU A C 1
ATOM 780 O O . LEU A 1 103 ? 14.577 6.325 -8.899 1.00 91.50 103 LEU A O 1
ATOM 784 N N . TRP A 1 104 ? 14.524 5.813 -11.090 1.00 93.00 104 TRP A N 1
ATOM 785 C CA . TRP A 1 104 ? 13.366 4.924 -11.001 1.00 93.00 104 TRP A CA 1
ATOM 786 C C . TRP A 1 104 ? 13.621 3.736 -10.067 1.00 93.00 104 TRP A C 1
ATOM 788 O O . TRP A 1 104 ? 12.783 3.456 -9.211 1.00 93.00 104 TRP A O 1
ATOM 798 N N . PHE A 1 105 ? 14.805 3.114 -10.132 1.00 90.94 105 PHE A N 1
ATOM 799 C CA . PHE A 1 105 ? 15.186 2.037 -9.207 1.00 90.94 105 PHE A CA 1
ATOM 800 C C . PHE A 1 105 ? 15.193 2.493 -7.740 1.00 90.94 105 PHE A C 1
ATOM 802 O O . PHE A 1 105 ? 14.665 1.810 -6.864 1.00 90.94 105 PHE A O 1
ATOM 809 N N . VAL A 1 106 ? 15.745 3.675 -7.452 1.00 93.00 106 VAL A N 1
ATOM 810 C CA . VAL A 1 106 ? 15.718 4.234 -6.090 1.00 93.00 106 VAL A CA 1
ATOM 811 C C . VAL A 1 106 ? 14.280 4.478 -5.630 1.00 93.00 106 VAL A C 1
ATOM 813 O O . VAL A 1 106 ? 13.932 4.164 -4.489 1.00 93.00 106 VAL A O 1
ATOM 816 N N . ILE A 1 107 ? 13.430 5.009 -6.509 1.00 95.62 107 ILE A N 1
ATOM 817 C CA . ILE A 1 107 ? 12.031 5.309 -6.196 1.00 95.62 107 ILE A CA 1
ATOM 818 C C . ILE A 1 107 ? 11.226 4.033 -5.952 1.00 95.62 107 ILE A C 1
ATOM 820 O O . ILE A 1 107 ? 10.505 3.980 -4.958 1.00 95.62 107 ILE A O 1
ATOM 824 N N . VAL A 1 108 ? 11.354 3.001 -6.793 1.00 94.19 108 VAL A N 1
ATOM 825 C CA . VAL A 1 108 ? 10.593 1.752 -6.625 1.00 94.19 108 VAL A CA 1
ATOM 826 C C . VAL A 1 108 ? 11.005 1.012 -5.350 1.00 94.19 108 VAL A C 1
ATOM 828 O O . VAL A 1 108 ? 10.136 0.585 -4.595 1.00 94.19 108 VAL A O 1
ATOM 831 N N . LEU A 1 109 ? 12.302 0.966 -5.023 1.00 94.25 109 LEU A N 1
ATOM 832 C CA . LEU A 1 109 ? 12.781 0.398 -3.755 1.00 94.25 109 LEU A CA 1
ATOM 833 C C . LEU A 1 109 ? 12.284 1.204 -2.546 1.00 94.25 109 LEU A C 1
ATOM 835 O O . LEU A 1 109 ? 11.874 0.639 -1.532 1.00 94.25 109 LEU A O 1
ATOM 839 N N . THR A 1 110 ? 12.272 2.536 -2.656 1.00 96.06 110 THR A N 1
ATOM 840 C CA . THR A 1 110 ? 11.717 3.408 -1.610 1.00 96.06 110 THR A CA 1
ATOM 841 C C . THR A 1 110 ? 10.217 3.172 -1.433 1.00 96.06 110 THR A C 1
ATOM 843 O O . THR A 1 110 ? 9.735 3.132 -0.300 1.00 96.06 110 THR A O 1
ATOM 846 N N . LEU A 1 111 ? 9.477 2.998 -2.533 1.00 96.94 111 LEU A N 1
ATOM 847 C CA . LEU A 1 111 ? 8.041 2.726 -2.519 1.00 96.94 111 LEU A CA 1
ATOM 848 C C . LEU A 1 111 ? 7.740 1.400 -1.827 1.00 96.94 111 LEU A C 1
ATOM 850 O O . LEU A 1 111 ? 6.845 1.345 -0.987 1.00 96.94 111 LEU A O 1
ATOM 854 N N . ASP A 1 112 ? 8.509 0.365 -2.146 1.00 95.38 112 ASP A N 1
ATOM 855 C CA . ASP A 1 112 ? 8.349 -0.977 -1.596 1.00 95.38 112 ASP A CA 1
ATOM 856 C C . ASP A 1 112 ? 8.547 -0.984 -0.069 1.00 95.38 112 ASP A C 1
ATOM 858 O O . ASP A 1 112 ? 7.680 -1.422 0.697 1.00 95.38 112 ASP A O 1
ATOM 862 N N . VAL A 1 113 ? 9.621 -0.340 0.405 1.00 96.75 113 VAL A N 1
ATOM 863 C CA . VAL A 1 113 ? 9.876 -0.148 1.842 1.00 96.75 113 VAL A CA 1
ATOM 864 C C . VAL A 1 113 ? 8.775 0.687 2.504 1.00 96.75 113 VAL A C 1
ATOM 866 O O . VAL A 1 113 ? 8.282 0.325 3.578 1.00 96.75 113 VAL A O 1
ATOM 869 N N . ALA A 1 114 ? 8.362 1.798 1.886 1.00 98.00 114 ALA A N 1
ATOM 870 C CA . ALA A 1 114 ? 7.317 2.665 2.427 1.00 98.00 114 ALA A CA 1
ATOM 871 C C . ALA A 1 114 ? 5.971 1.930 2.543 1.00 98.00 114 ALA A C 1
ATOM 873 O O . ALA A 1 114 ? 5.282 2.056 3.563 1.00 98.00 114 ALA A O 1
ATOM 874 N N . LEU A 1 115 ? 5.612 1.129 1.536 1.00 97.56 115 LEU A N 1
ATOM 875 C CA . LEU A 1 115 ? 4.387 0.339 1.513 1.00 97.56 115 LEU A CA 1
ATOM 876 C C . LEU A 1 115 ? 4.414 -0.745 2.594 1.00 97.56 115 LEU A C 1
ATOM 878 O O . LEU A 1 115 ? 3.479 -0.827 3.397 1.00 97.56 115 LEU A O 1
ATOM 882 N N . ALA A 1 116 ? 5.498 -1.519 2.688 1.00 97.88 116 ALA A N 1
ATOM 883 C CA . ALA A 1 116 ? 5.660 -2.531 3.730 1.00 97.88 116 ALA A CA 1
ATOM 884 C C . ALA A 1 116 ? 5.581 -1.914 5.138 1.00 97.88 116 ALA A C 1
ATOM 886 O O . ALA A 1 116 ? 4.885 -2.435 6.021 1.00 97.88 116 ALA A O 1
ATOM 887 N N . ALA A 1 117 ? 6.218 -0.757 5.348 1.00 98.25 117 ALA A N 1
ATOM 888 C CA . ALA A 1 117 ? 6.144 -0.016 6.604 1.00 98.25 117 ALA A CA 1
ATOM 889 C C . ALA A 1 117 ? 4.709 0.437 6.922 1.00 98.25 117 ALA A C 1
ATOM 891 O O . ALA A 1 117 ? 4.230 0.232 8.046 1.00 98.25 117 ALA A O 1
ATOM 892 N N . HIS A 1 118 ? 3.988 0.994 5.943 1.00 98.38 118 HIS A N 1
ATOM 893 C CA . HIS A 1 118 ? 2.591 1.393 6.107 1.00 98.38 118 HIS A CA 1
ATOM 894 C C . HIS A 1 118 ? 1.701 0.200 6.485 1.00 98.38 118 HIS A C 1
ATOM 896 O O . HIS A 1 118 ? 0.940 0.275 7.457 1.00 98.38 118 HIS A O 1
ATOM 902 N N . VAL A 1 119 ? 1.851 -0.938 5.799 1.00 98.19 119 VAL A N 1
ATOM 903 C CA . VAL A 1 119 ? 1.137 -2.183 6.120 1.00 98.19 119 VAL A CA 1
ATOM 904 C C . VAL A 1 119 ? 1.462 -2.641 7.542 1.00 98.19 119 VAL A C 1
ATOM 906 O O . VAL A 1 119 ? 0.557 -2.992 8.302 1.00 98.19 119 VAL A O 1
ATOM 909 N N . CYS A 1 120 ? 2.723 -2.566 7.972 1.00 98.06 120 CYS A N 1
ATOM 910 C CA . CYS A 1 120 ? 3.127 -2.987 9.313 1.00 98.06 120 CYS A CA 1
ATOM 911 C C . CYS A 1 120 ? 2.508 -2.137 10.431 1.00 98.06 120 CYS A C 1
ATOM 913 O O . CYS A 1 120 ? 2.073 -2.674 11.468 1.00 98.06 120 CYS A O 1
ATOM 915 N N . VAL A 1 121 ? 2.432 -0.821 10.218 1.00 97.50 121 VAL A N 1
ATOM 916 C CA . VAL A 1 121 ? 1.725 0.108 11.106 1.00 97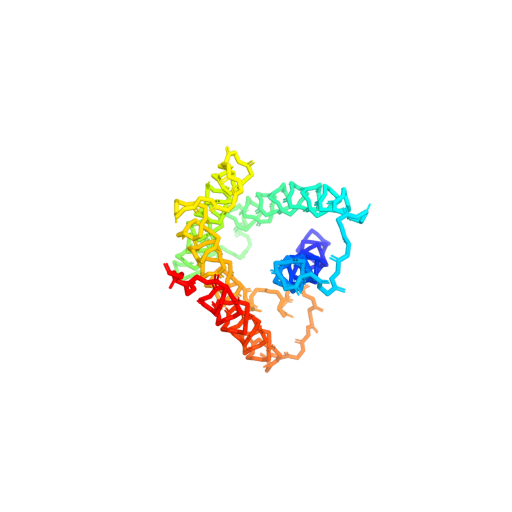.50 121 VAL A CA 1
ATOM 917 C C . VAL A 1 121 ? 0.226 -0.214 11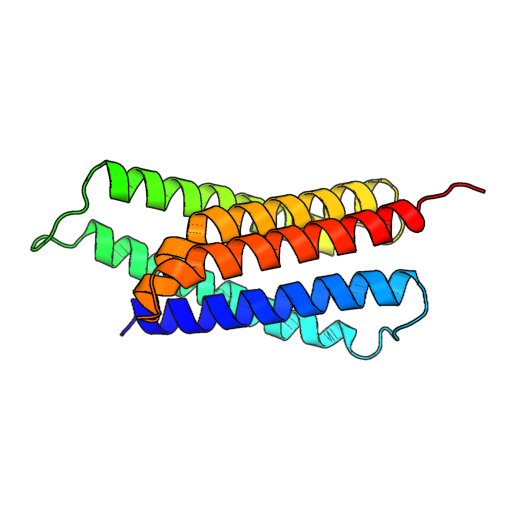.107 1.00 97.50 121 VAL A C 1
ATOM 919 O O . VAL A 1 121 ? -0.380 -0.308 12.177 1.00 97.50 121 VAL A O 1
ATOM 922 N N . SER A 1 122 ? -0.369 -0.457 9.941 1.00 97.06 122 SER A N 1
ATOM 923 C CA . SER A 1 122 ? -1.819 -0.603 9.764 1.00 97.06 122 SER A CA 1
ATOM 924 C C . SER A 1 122 ? -2.380 -1.997 10.082 1.00 97.06 122 SER A C 1
ATOM 926 O O . SER A 1 122 ? -3.564 -2.104 10.411 1.00 97.06 122 SER A O 1
ATOM 928 N N . ALA A 1 123 ? -1.559 -3.053 10.102 1.00 97.19 123 ALA A N 1
ATOM 929 C CA . ALA A 1 123 ? -1.985 -4.454 10.237 1.00 97.19 123 ALA A CA 1
ATOM 930 C C . ALA A 1 123 ? -2.888 -4.720 11.452 1.00 97.19 123 ALA A C 1
ATOM 932 O O . ALA A 1 123 ? -3.857 -5.474 11.373 1.00 97.19 123 ALA A O 1
ATOM 933 N N . LYS A 1 124 ? -2.619 -4.063 12.589 1.00 96.25 124 LYS A N 1
ATOM 934 C CA . LYS A 1 124 ? -3.468 -4.183 13.786 1.00 96.25 124 LYS A CA 1
ATOM 935 C C . LYS A 1 124 ? -4.874 -3.614 13.564 1.00 96.25 124 LYS A C 1
ATOM 937 O O . LYS A 1 124 ? -5.829 -4.140 14.131 1.00 96.25 124 LYS A O 1
ATOM 942 N N . SER A 1 125 ? -4.991 -2.518 12.814 1.00 94.50 125 SER A N 1
ATOM 943 C CA . SER A 1 125 ? -6.292 -1.932 12.476 1.00 94.50 125 SER A CA 1
ATOM 944 C C . SER A 1 125 ? -7.040 -2.856 11.519 1.00 94.50 125 SER A C 1
ATOM 946 O O . SER A 1 125 ? -8.175 -3.203 11.818 1.00 94.50 125 SER A O 1
ATOM 948 N N . LEU A 1 126 ? -6.361 -3.366 10.485 1.00 96.44 126 LEU A N 1
ATOM 949 C CA . LEU A 1 126 ? -6.933 -4.278 9.492 1.00 96.44 126 LEU A CA 1
ATOM 950 C C . LEU A 1 126 ? -7.574 -5.524 10.123 1.00 96.44 126 LEU A C 1
ATOM 952 O O . LEU A 1 126 ? -8.758 -5.775 9.914 1.00 96.44 126 LEU A O 1
ATOM 956 N N . VAL A 1 127 ? -6.840 -6.258 10.972 1.00 97.56 127 VAL A N 1
ATOM 957 C CA . VAL A 1 127 ? -7.403 -7.460 11.620 1.00 97.56 127 VAL A CA 1
ATOM 958 C C . VAL A 1 127 ? -8.597 -7.137 12.515 1.00 97.56 127 VAL A C 1
ATOM 960 O O . VAL A 1 127 ? -9.541 -7.914 12.590 1.00 97.56 127 VAL A O 1
ATOM 963 N N . ARG A 1 128 ? -8.592 -5.977 13.183 1.00 95.81 128 ARG A N 1
ATOM 964 C CA . ARG A 1 128 ? -9.711 -5.549 14.035 1.00 95.81 128 ARG A CA 1
ATOM 965 C C . ARG A 1 128 ? -10.924 -5.138 13.215 1.00 95.81 128 ARG A C 1
ATOM 967 O O . ARG A 1 128 ? -12.043 -5.453 13.602 1.00 95.81 128 ARG A O 1
ATOM 974 N N . ASP A 1 129 ? -10.699 -4.418 12.125 1.00 95.94 129 ASP A N 1
ATOM 975 C CA . ASP A 1 129 ? -11.752 -3.915 11.253 1.00 95.94 129 ASP A CA 1
ATOM 976 C C . ASP A 1 129 ? -12.473 -5.069 10.545 1.00 95.94 129 ASP A C 1
ATOM 978 O O . ASP A 1 129 ? -13.696 -5.028 10.442 1.00 95.94 129 ASP A O 1
ATOM 982 N N . LEU A 1 130 ? -11.744 -6.132 10.187 1.00 97.00 130 LEU A N 1
ATOM 983 C CA . LEU A 1 130 ? -12.275 -7.362 9.589 1.00 97.00 130 LEU A CA 1
ATOM 984 C C . LEU A 1 130 ? -12.697 -8.442 10.600 1.00 97.00 130 LEU A C 1
ATOM 986 O O . LEU A 1 130 ? -13.169 -9.498 10.192 1.00 97.00 130 LEU A O 1
ATOM 990 N N . ARG A 1 131 ? -12.554 -8.191 11.909 1.00 96.81 131 ARG A N 1
ATOM 991 C CA . ARG A 1 131 ? -12.869 -9.155 12.987 1.00 96.81 131 ARG A CA 1
ATOM 992 C C . ARG A 1 131 ? -12.111 -10.489 12.865 1.00 96.81 131 ARG A C 1
ATOM 994 O O . ARG A 1 131 ? -12.632 -11.543 13.209 1.00 96.81 131 ARG A O 1
ATOM 1001 N N . LEU A 1 132 ? -10.871 -10.425 12.391 1.00 95.81 132 LEU A N 1
ATOM 1002 C CA . LEU A 1 132 ? -9.980 -11.569 12.226 1.00 95.81 132 LEU A CA 1
ATOM 1003 C C . LEU A 1 132 ? -9.230 -11.904 13.522 1.00 95.81 132 LEU A C 1
ATOM 1005 O O . LEU A 1 132 ? -9.141 -11.090 14.449 1.00 95.81 132 LEU A O 1
ATOM 1009 N N . ALA A 1 133 ? -8.625 -13.094 13.558 1.00 97.12 133 ALA A N 1
ATOM 1010 C CA . ALA A 1 133 ? -7.812 -13.537 14.683 1.00 97.12 133 ALA A CA 1
ATOM 1011 C C . ALA A 1 133 ? -6.645 -12.553 14.958 1.00 97.12 133 ALA A C 1
ATOM 1013 O O . ALA A 1 133 ? -5.933 -12.151 14.029 1.00 97.12 133 ALA A O 1
ATOM 1014 N N . PRO A 1 134 ? -6.400 -12.133 16.218 1.00 95.12 134 PRO A N 1
ATOM 1015 C CA . PRO A 1 134 ? -5.438 -11.069 16.519 1.00 95.12 134 PRO A CA 1
ATOM 1016 C C . PRO A 1 134 ? -3.989 -11.360 16.112 1.00 95.12 134 PRO A C 1
ATOM 1018 O O . PRO A 1 134 ? -3.220 -10.410 15.936 1.00 95.12 134 PRO A O 1
ATOM 1021 N N . ASN A 1 135 ? -3.606 -12.634 16.019 1.00 95.81 135 ASN A N 1
ATOM 1022 C CA . ASN A 1 135 ? -2.286 -13.118 15.606 1.00 95.81 135 ASN A CA 1
ATOM 1023 C C . ASN A 1 135 ? -2.019 -12.911 14.106 1.00 95.81 135 ASN A C 1
ATOM 1025 O O . ASN A 1 135 ? -0.864 -12.709 13.732 1.00 95.81 135 ASN A O 1
ATOM 1029 N N . LEU A 1 136 ? -3.056 -12.836 13.263 1.00 97.00 136 LEU A N 1
ATOM 1030 C CA . LEU A 1 136 ? -2.903 -12.606 11.820 1.00 97.00 136 LEU A CA 1
ATOM 1031 C C . LEU A 1 136 ? -2.214 -11.279 11.485 1.00 97.00 136 LEU A C 1
ATOM 1033 O O . LEU A 1 136 ? -1.624 -11.143 10.419 1.00 97.00 136 LEU A O 1
ATOM 1037 N N . ARG A 1 137 ? -2.181 -10.316 12.417 1.00 96.88 137 ARG A N 1
ATOM 1038 C CA . ARG A 1 137 ? -1.407 -9.077 12.238 1.00 96.88 137 ARG A CA 1
ATOM 1039 C C . ARG A 1 137 ? 0.082 -9.342 12.012 1.00 96.88 137 ARG A C 1
ATOM 1041 O O . ARG A 1 137 ? 0.730 -8.542 11.350 1.00 96.88 137 ARG A O 1
ATOM 1048 N N . TYR A 1 138 ? 0.630 -10.406 12.604 1.00 97.88 138 TYR A N 1
ATOM 1049 C CA . TYR A 1 138 ? 2.035 -10.773 12.433 1.00 97.88 138 TYR A CA 1
ATOM 1050 C C . TYR A 1 138 ? 2.250 -11.453 11.088 1.00 97.88 138 TYR A C 1
ATOM 1052 O O . TYR A 1 138 ? 3.207 -11.115 10.409 1.00 97.88 138 TYR A O 1
ATOM 1060 N N . VAL A 1 139 ? 1.316 -12.307 10.665 1.00 97.31 139 VAL A N 1
ATOM 1061 C CA . VAL A 1 139 ? 1.340 -12.924 9.332 1.00 97.31 139 VAL A CA 1
ATOM 1062 C C . VAL A 1 139 ? 1.320 -11.848 8.248 1.00 97.31 139 VAL A C 1
ATOM 1064 O O . VAL A 1 139 ? 2.204 -11.825 7.406 1.00 97.31 139 VAL A O 1
ATOM 1067 N N . ILE A 1 140 ? 0.396 -10.883 8.328 1.00 97.38 140 ILE A N 1
ATOM 1068 C CA . ILE A 1 140 ? 0.308 -9.762 7.374 1.00 97.38 140 ILE A CA 1
ATOM 1069 C C . ILE A 1 140 ? 1.622 -8.967 7.316 1.00 97.38 140 ILE A C 1
ATOM 1071 O O . ILE A 1 140 ? 2.076 -8.600 6.238 1.00 97.38 140 ILE A O 1
ATOM 1075 N N . ARG A 1 141 ? 2.252 -8.715 8.472 1.00 98.06 141 ARG A N 1
ATOM 1076 C CA . ARG A 1 141 ? 3.552 -8.027 8.549 1.00 98.06 141 ARG A CA 1
ATOM 1077 C C . ARG A 1 141 ? 4.659 -8.824 7.877 1.00 98.06 141 ARG A C 1
ATOM 1079 O O . ARG A 1 141 ? 5.385 -8.267 7.069 1.00 98.06 141 ARG A O 1
ATOM 1086 N N . VAL A 1 142 ? 4.780 -10.103 8.224 1.00 97.94 142 VAL A N 1
ATOM 1087 C CA . VAL A 1 142 ? 5.810 -10.990 7.676 1.00 97.94 142 VAL A CA 1
ATOM 1088 C C . VAL A 1 142 ? 5.646 -11.120 6.169 1.00 97.94 142 VAL A C 1
ATOM 1090 O O . VAL A 1 142 ? 6.628 -10.970 5.460 1.00 97.94 142 VAL A O 1
ATOM 1093 N N . VAL A 1 143 ? 4.421 -11.310 5.676 1.00 96.69 143 VAL A N 1
ATOM 1094 C CA . VAL A 1 143 ? 4.137 -11.379 4.236 1.00 96.69 143 VAL A CA 1
ATOM 1095 C C . VAL A 1 143 ? 4.537 -10.082 3.534 1.00 96.69 143 VAL A C 1
ATOM 1097 O O . VAL A 1 143 ? 5.250 -10.137 2.540 1.00 96.69 143 VAL A O 1
ATOM 1100 N N . ALA A 1 144 ? 4.148 -8.918 4.064 1.00 97.38 144 ALA A N 1
ATOM 1101 C CA . ALA A 1 144 ? 4.515 -7.634 3.465 1.00 97.38 144 ALA A CA 1
ATOM 1102 C C . ALA A 1 144 ? 6.038 -7.417 3.429 1.00 97.38 144 ALA A C 1
ATOM 1104 O O . ALA A 1 144 ? 6.569 -6.971 2.419 1.00 97.38 144 ALA A O 1
ATOM 1105 N N . ILE A 1 145 ? 6.742 -7.769 4.510 1.00 98.06 145 ILE A N 1
ATOM 1106 C CA . ILE A 1 145 ? 8.207 -7.674 4.587 1.00 98.06 145 ILE A CA 1
ATOM 1107 C C . ILE A 1 145 ? 8.873 -8.664 3.627 1.00 98.06 145 ILE A C 1
ATOM 1109 O O . ILE A 1 145 ? 9.829 -8.302 2.954 1.00 98.06 145 ILE A O 1
ATOM 1113 N N . ALA A 1 146 ? 8.381 -9.902 3.557 1.00 97.50 146 ALA A N 1
ATOM 1114 C CA . ALA A 1 146 ? 8.935 -10.933 2.689 1.00 97.50 146 ALA A CA 1
ATOM 1115 C C . ALA A 1 146 ? 8.782 -10.557 1.212 1.00 97.50 146 ALA A C 1
ATOM 1117 O O . ALA A 1 146 ? 9.741 -10.679 0.461 1.00 97.50 146 ALA A O 1
ATOM 1118 N N . ILE A 1 147 ? 7.613 -10.050 0.810 1.00 96.38 147 ILE A N 1
ATOM 1119 C CA . ILE A 1 147 ? 7.389 -9.569 -0.558 1.00 96.38 147 ILE A CA 1
ATOM 1120 C C . ILE A 1 147 ? 8.344 -8.421 -0.873 1.00 96.38 147 ILE A C 1
ATOM 1122 O O . ILE A 1 147 ? 9.035 -8.499 -1.883 1.00 96.38 147 ILE A O 1
ATOM 1126 N N . ALA A 1 148 ? 8.453 -7.427 0.013 1.00 96.00 148 ALA A N 1
ATOM 1127 C CA . ALA A 1 148 ? 9.358 -6.303 -0.209 1.00 96.00 148 ALA A CA 1
ATOM 1128 C C . ALA A 1 148 ? 10.834 -6.737 -0.295 1.00 96.00 148 ALA A C 1
ATOM 1130 O O . ALA A 1 148 ? 11.602 -6.270 -1.129 1.00 96.00 148 ALA A O 1
ATOM 1131 N N . ALA A 1 149 ? 11.249 -7.694 0.538 1.00 95.50 149 ALA A N 1
ATOM 1132 C CA . ALA A 1 149 ? 12.600 -8.240 0.473 1.00 95.50 149 ALA A CA 1
ATOM 1133 C C . ALA A 1 149 ? 12.853 -8.984 -0.848 1.00 95.50 149 ALA A C 1
ATOM 1135 O O . ALA A 1 149 ? 13.886 -8.773 -1.476 1.00 95.50 149 ALA A O 1
ATOM 1136 N N . LEU A 1 150 ? 11.921 -9.836 -1.284 1.00 94.19 150 LEU A N 1
ATOM 1137 C CA . LEU A 1 150 ? 12.056 -10.612 -2.520 1.00 94.19 150 LEU A CA 1
ATOM 1138 C C . LEU A 1 150 ? 12.054 -9.715 -3.762 1.00 94.19 150 LEU A C 1
ATOM 1140 O O . LEU A 1 150 ? 12.905 -9.881 -4.632 1.00 94.19 150 LEU A O 1
ATOM 1144 N N . VAL A 1 151 ? 11.135 -8.751 -3.827 1.00 92.31 151 VAL A N 1
ATOM 1145 C CA . VAL A 1 151 ? 11.038 -7.780 -4.924 1.00 92.31 151 VAL A CA 1
ATOM 1146 C C . VAL A 1 151 ? 12.269 -6.875 -4.948 1.00 92.31 151 VAL A C 1
ATOM 1148 O O . VAL A 1 151 ? 12.891 -6.710 -5.996 1.00 92.31 151 VAL A O 1
ATOM 1151 N N . GLY A 1 152 ? 12.691 -6.355 -3.793 1.00 91.69 152 GLY A N 1
ATOM 1152 C CA . GLY A 1 152 ? 13.905 -5.551 -3.686 1.00 91.69 152 GLY A CA 1
ATOM 1153 C C . GLY A 1 152 ? 15.165 -6.301 -4.127 1.00 91.69 152 GLY A C 1
ATOM 1154 O O . GLY A 1 152 ? 15.959 -5.764 -4.897 1.00 91.69 152 GLY A O 1
ATOM 1155 N N . LEU A 1 153 ? 15.334 -7.559 -3.703 1.00 90.75 153 LEU A N 1
ATOM 1156 C CA . LEU A 1 153 ? 16.438 -8.413 -4.158 1.00 90.75 153 LEU A CA 1
ATOM 1157 C C . LEU A 1 153 ? 16.382 -8.665 -5.667 1.00 90.75 153 LEU A C 1
ATOM 1159 O O . LEU A 1 153 ? 17.423 -8.626 -6.323 1.00 90.75 153 LEU A O 1
ATOM 1163 N N . ALA A 1 154 ? 15.186 -8.879 -6.223 1.00 88.31 154 ALA A N 1
ATOM 1164 C CA . ALA A 1 154 ? 15.016 -9.079 -7.656 1.00 88.31 154 ALA A CA 1
ATOM 1165 C C . ALA A 1 154 ? 15.470 -7.854 -8.464 1.00 88.31 154 ALA A C 1
ATOM 1167 O O . ALA A 1 154 ? 16.212 -8.004 -9.435 1.00 88.31 154 ALA A O 1
ATOM 1168 N N . PHE A 1 155 ? 15.118 -6.646 -8.014 1.00 85.31 155 PHE A N 1
ATOM 1169 C CA . PHE A 1 155 ? 15.555 -5.402 -8.651 1.00 85.31 155 PHE A CA 1
ATOM 1170 C C . PHE A 1 155 ? 17.055 -5.131 -8.491 1.00 85.31 155 PHE A C 1
ATOM 1172 O O . PHE A 1 155 ? 17.698 -4.667 -9.433 1.00 85.31 155 PHE A O 1
ATOM 1179 N N . ILE A 1 156 ? 17.652 -5.454 -7.340 1.00 82.12 156 ILE A N 1
ATOM 1180 C CA . ILE A 1 156 ? 19.111 -5.347 -7.168 1.00 82.12 156 ILE A CA 1
ATOM 1181 C C . ILE A 1 156 ? 19.830 -6.292 -8.140 1.00 82.12 156 ILE A C 1
ATOM 1183 O O . ILE A 1 156 ? 20.811 -5.891 -8.761 1.00 82.12 156 ILE A O 1
ATOM 1187 N N . GLY A 1 157 ? 19.313 -7.511 -8.333 1.00 71.69 157 GLY A N 1
ATOM 1188 C CA . GLY A 1 157 ? 19.853 -8.476 -9.294 1.00 71.69 157 GLY A CA 1
ATOM 1189 C C . GLY A 1 157 ? 19.776 -8.017 -10.755 1.00 71.69 157 GLY A C 1
ATOM 1190 O O . GLY A 1 157 ? 20.620 -8.410 -11.552 1.00 71.69 157 GLY A O 1
ATOM 1191 N N . THR A 1 158 ? 18.817 -7.151 -11.106 1.00 71.06 158 THR A N 1
ATOM 1192 C CA . THR A 1 158 ? 18.753 -6.519 -12.440 1.00 71.06 158 THR A CA 1
ATOM 1193 C C . THR A 1 158 ? 19.702 -5.336 -12.610 1.00 71.06 158 THR A C 1
ATOM 1195 O O . THR A 1 158 ? 20.003 -4.951 -13.733 1.00 71.06 158 THR A O 1
ATOM 1198 N N . PHE A 1 159 ? 20.198 -4.764 -11.510 1.00 63.34 159 PHE A N 1
ATOM 1199 C CA . PHE A 1 159 ? 21.063 -3.583 -11.501 1.00 63.34 159 PHE A CA 1
ATOM 1200 C C . PHE A 1 159 ? 22.559 -3.949 -11.506 1.00 63.34 159 PHE A C 1
ATOM 1202 O O . PHE A 1 159 ? 23.371 -3.228 -10.928 1.00 63.34 159 PHE A O 1
ATOM 1209 N N . VAL A 1 160 ? 22.951 -5.075 -12.116 1.00 50.97 160 VAL A N 1
ATOM 1210 C CA . VAL A 1 160 ? 24.374 -5.380 -12.336 1.00 50.97 160 VAL A CA 1
ATOM 1211 C C . VAL A 1 160 ? 24.822 -4.616 -13.586 1.00 50.97 160 VAL A C 1
ATOM 1213 O O . VAL A 1 160 ? 24.379 -4.963 -14.681 1.00 50.97 160 VAL A O 1
ATOM 1216 N N . PRO A 1 161 ? 25.652 -3.563 -13.458 1.00 47.78 161 PRO A N 1
ATOM 1217 C CA . PRO A 1 161 ? 26.219 -2.908 -14.625 1.00 47.78 161 PRO A CA 1
ATOM 1218 C C . PRO A 1 161 ? 27.133 -3.905 -15.346 1.00 47.78 161 PRO A C 1
ATOM 1220 O O . PRO A 1 161 ? 27.979 -4.536 -14.708 1.00 47.78 161 PRO A O 1
ATOM 1223 N N . ALA A 1 162 ? 26.925 -4.060 -16.654 1.00 42.19 162 ALA A N 1
ATOM 1224 C CA . ALA A 1 162 ? 27.941 -4.609 -17.547 1.00 42.19 162 ALA A CA 1
ATOM 1225 C C . ALA A 1 162 ? 29.130 -3.642 -17.650 1.00 42.19 162 ALA A C 1
ATOM 1227 O O . ALA A 1 162 ? 28.893 -2.411 -17.573 1.00 42.19 162 ALA A O 1
#

Sequence (162 aa):
MLRYANGIVSLLLLAVFSAHAIMGALFCWSVASGEVGWVVWVGVCIAVLHVALSIGTTRHMLHDEVRPPSAKKKAHQLKKWISGVLVGVVGVAHVLTVFETRLWFVIVLTLDVALAAHVCVSAKSLVRDLRLAPNLRYVIRVVAIAIAALVGLAFIGTFVPA

Foldseek 3Di:
DLLLVLLVLVVVLLVLVLVVLVQVLCVLVVNHDCPCVVCVVVSVVSLVVNVVSLVVVVVCQCPPPVDHDDPVRVVLSVQLVVLSVQLVVLVVVLVPDDPPDPVNLVSSLSNLVSVLSSLLSCLQSSCVSNVHDNCCSVVSSVVSVVSSVVSNVSSVVSPDDD

Organism: NCBI:txid2707299